Protein AF-A0A838WBN1-F1 (afdb_monomer_lite)

pLDDT: mean 81.15, std 12.2, range [44.31, 97.56]

Radius of gyration: 20.45 Å; chains: 1; bounding box: 44×49×57 Å

Secondary structure (DSSP, 8-state):
----HHHHHHHHHHHHHHHHHHHHHT-HHHHHHHHHHHHHHHHHHHHHHTT-----S-HHHHHHTSPPGGG-EEEEE--EEEETTEEEE-SPPEEEEE-SS---HHHHHHHHHHSGGGS--SSHHHHHHHHHHHHHHHHHHHHHS------SHHHHHHHHHHHHHHHHHHHHHHHHT--

Structure (mmCIF, N/CA/C/O backbone):
data_AF-A0A838WBN1-F1
#
_entry.id   AF-A0A838WBN1-F1
#
loop_
_atom_site.group_PDB
_atom_site.id
_atom_site.type_symbol
_atom_site.label_atom_id
_atom_site.label_alt_id
_atom_site.label_comp_id
_atom_site.label_asym_id
_atom_site.label_entity_id
_atom_site.label_seq_id
_atom_site.pdbx_PDB_ins_code
_atom_site.Cartn_x
_atom_site.Cartn_y
_atom_site.Cartn_z
_atom_site.occupancy
_atom_site.B_iso_or_equiv
_atom_site.auth_seq_id
_atom_site.auth_comp_id
_atom_site.auth_asym_id
_atom_site.auth_atom_id
_atom_site.pdbx_PDB_model_num
ATOM 1 N N . MET A 1 1 ? 19.658 26.163 -1.018 1.00 52.78 1 MET A N 1
ATOM 2 C CA . MET A 1 1 ? 19.791 25.101 -2.045 1.00 52.78 1 MET A CA 1
ATOM 3 C C . MET A 1 1 ? 18.521 25.105 -2.885 1.00 52.78 1 MET A C 1
ATOM 5 O O . MET A 1 1 ? 17.460 25.177 -2.277 1.00 52.78 1 MET A O 1
ATOM 9 N N . PRO A 1 2 ? 18.582 25.086 -4.228 1.00 64.31 2 PRO A N 1
ATOM 10 C CA . PRO A 1 2 ? 17.375 24.986 -5.049 1.00 64.31 2 PRO A CA 1
ATOM 11 C C . PRO A 1 2 ? 16.630 23.680 -4.734 1.00 64.31 2 PRO A C 1
ATOM 13 O O . PRO A 1 2 ? 17.260 22.629 -4.592 1.00 64.31 2 PRO A O 1
ATOM 16 N N . SER A 1 3 ? 15.305 23.754 -4.584 1.00 76.00 3 SER A N 1
ATOM 17 C CA . SER A 1 3 ? 14.472 22.581 -4.299 1.00 76.00 3 SER A CA 1
ATOM 18 C C . SER A 1 3 ? 14.536 21.595 -5.466 1.00 76.00 3 SER A C 1
ATOM 20 O O . SER A 1 3 ? 14.267 21.959 -6.610 1.00 76.00 3 SER A O 1
ATOM 22 N N . ARG A 1 4 ? 14.880 20.338 -5.174 1.00 84.31 4 ARG A N 1
ATOM 23 C CA . ARG A 1 4 ? 14.857 19.213 -6.121 1.00 84.31 4 ARG A CA 1
ATOM 24 C C . ARG A 1 4 ? 13.554 18.409 -6.001 1.00 84.31 4 ARG A C 1
ATOM 26 O O . ARG A 1 4 ? 13.487 17.295 -6.519 1.00 84.31 4 ARG A O 1
ATOM 33 N N . SER A 1 5 ? 12.515 18.944 -5.345 1.00 89.19 5 SER A N 1
ATOM 34 C CA . SER A 1 5 ? 11.260 18.219 -5.090 1.00 89.19 5 SER A CA 1
ATOM 35 C C . SER A 1 5 ? 10.629 17.742 -6.399 1.00 89.19 5 SER A C 1
ATOM 37 O O . SER A 1 5 ? 10.302 16.566 -6.555 1.00 89.19 5 SER A O 1
ATOM 39 N N . ARG A 1 6 ? 10.584 18.622 -7.405 1.00 92.12 6 ARG A N 1
ATOM 40 C CA . ARG A 1 6 ? 10.100 18.302 -8.757 1.00 92.12 6 ARG A CA 1
ATOM 41 C C . ARG A 1 6 ? 10.953 17.263 -9.484 1.00 92.12 6 ARG A C 1
ATOM 43 O O . ARG A 1 6 ? 10.423 16.501 -10.288 1.00 92.12 6 ARG A O 1
ATOM 50 N N . ASP A 1 7 ? 12.258 17.212 -9.234 1.00 93.44 7 ASP A N 1
ATOM 51 C CA . ASP A 1 7 ? 13.135 16.214 -9.859 1.00 93.44 7 ASP A CA 1
ATOM 52 C C . ASP A 1 7 ? 12.894 14.828 -9.271 1.00 93.44 7 ASP A C 1
ATOM 54 O O . ASP A 1 7 ? 12.793 13.852 -10.016 1.00 93.44 7 ASP A O 1
ATOM 58 N N . TRP A 1 8 ? 12.744 14.756 -7.947 1.00 93.25 8 TRP A N 1
ATOM 59 C CA . TRP A 1 8 ? 12.351 13.538 -7.249 1.00 93.25 8 TRP A CA 1
ATOM 60 C C . TRP A 1 8 ? 10.986 13.039 -7.711 1.00 93.25 8 TRP A C 1
ATOM 62 O O . TRP A 1 8 ? 10.855 11.859 -8.032 1.00 93.25 8 TRP A O 1
ATOM 72 N N . TYR A 1 9 ? 10.000 13.931 -7.827 1.00 94.94 9 TYR A N 1
ATOM 73 C CA . TYR A 1 9 ? 8.661 13.563 -8.281 1.00 94.94 9 TYR A CA 1
ATOM 74 C C . TYR A 1 9 ? 8.674 13.005 -9.710 1.00 94.94 9 TYR A C 1
ATOM 76 O O . TYR A 1 9 ? 8.174 11.909 -9.949 1.00 94.94 9 TYR A O 1
ATOM 84 N N . ARG A 1 10 ? 9.365 13.673 -10.646 1.00 96.31 10 ARG A N 1
ATOM 85 C CA . ARG A 1 10 ? 9.521 13.170 -12.024 1.00 96.31 10 ARG A CA 1
ATOM 86 C C . ARG A 1 10 ? 10.222 11.813 -12.091 1.00 96.31 10 ARG A C 1
ATOM 88 O O . ARG A 1 10 ? 9.919 11.003 -12.964 1.00 96.31 10 ARG A O 1
ATOM 95 N N . GLN A 1 11 ? 11.194 11.553 -11.215 1.00 96.25 11 GLN A N 1
ATOM 96 C CA . GLN A 1 11 ? 11.811 10.227 -11.128 1.00 96.25 11 GLN A CA 1
ATOM 97 C C . GLN A 1 11 ? 10.833 9.182 -10.583 1.00 96.25 11 GLN A C 1
ATOM 99 O O . GLN A 1 11 ? 10.775 8.088 -11.134 1.00 96.25 11 GLN A O 1
ATOM 104 N N . ALA A 1 12 ? 10.036 9.530 -9.571 1.00 96.06 12 ALA A N 1
ATOM 105 C CA . ALA A 1 12 ? 9.007 8.649 -9.029 1.00 96.06 12 ALA A CA 1
ATOM 106 C C . ALA A 1 12 ? 7.982 8.234 -10.097 1.00 96.06 12 ALA A C 1
ATOM 108 O O . ALA A 1 12 ? 7.656 7.056 -10.214 1.00 96.06 12 ALA A O 1
ATOM 109 N N . GLU A 1 13 ? 7.525 9.175 -10.929 1.00 96.81 13 GLU A N 1
ATOM 110 C CA . GLU A 1 13 ? 6.610 8.880 -12.040 1.00 96.81 13 GLU A CA 1
ATOM 111 C C . GLU A 1 13 ? 7.233 7.927 -13.070 1.00 96.81 13 GLU A C 1
ATOM 113 O O . GLU A 1 13 ? 6.573 7.004 -13.553 1.00 96.81 13 GLU A O 1
ATOM 118 N N . ARG A 1 14 ? 8.523 8.106 -13.388 1.00 97.19 14 ARG A N 1
ATOM 119 C CA . ARG A 1 14 ? 9.249 7.201 -14.295 1.00 97.19 14 ARG A CA 1
ATOM 120 C C . ARG A 1 14 ? 9.400 5.800 -13.713 1.00 97.19 14 ARG A C 1
ATOM 122 O O . ARG A 1 14 ? 9.188 4.833 -14.447 1.00 97.19 14 ARG A O 1
ATOM 129 N N . ASP A 1 15 ? 9.719 5.694 -12.427 1.00 97.56 15 ASP A N 1
ATOM 130 C CA . ASP A 1 15 ? 9.831 4.416 -11.721 1.00 97.56 15 ASP A CA 1
ATOM 131 C C . ASP A 1 15 ? 8.477 3.701 -11.653 1.00 97.56 15 ASP A C 1
ATOM 133 O O . ASP A 1 15 ? 8.403 2.506 -11.923 1.00 97.56 15 ASP A O 1
ATOM 137 N N . LEU A 1 16 ? 7.382 4.430 -11.407 1.00 94.19 16 LEU A N 1
ATOM 138 C CA . LEU A 1 16 ? 6.026 3.878 -11.460 1.00 94.19 16 LEU A CA 1
ATOM 139 C C . LEU A 1 16 ? 5.681 3.385 -12.871 1.00 94.19 16 LEU A C 1
ATOM 141 O O . LEU A 1 16 ? 5.121 2.302 -13.044 1.00 94.19 16 LEU A O 1
ATOM 145 N N . GLY A 1 17 ? 6.043 4.157 -13.898 1.00 93.56 17 GLY A N 1
ATOM 146 C CA . GLY A 1 17 ? 5.905 3.737 -15.289 1.00 93.56 17 GLY A CA 1
ATOM 147 C C . GLY A 1 17 ? 6.699 2.464 -15.595 1.00 93.56 17 GLY A C 1
ATOM 148 O O . GLY A 1 17 ? 6.201 1.592 -16.306 1.00 93.56 17 GLY A O 1
ATOM 149 N N . HIS A 1 18 ? 7.910 2.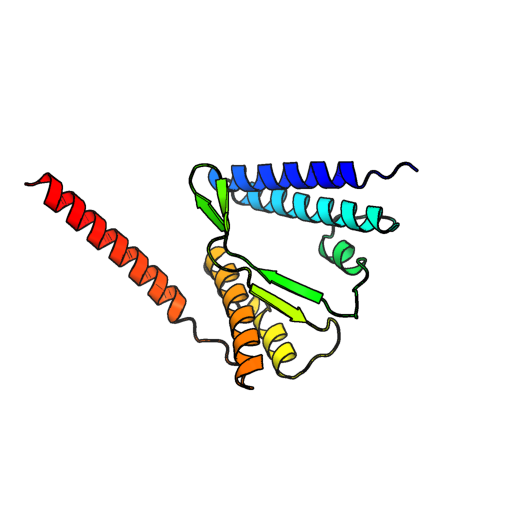330 -15.048 1.00 94.25 18 HIS A N 1
ATOM 150 C CA . HIS A 1 18 ? 8.710 1.112 -15.173 1.00 94.25 18 HIS A CA 1
ATOM 151 C C . HIS A 1 18 ? 8.057 -0.066 -14.446 1.00 94.25 18 HIS A C 1
ATOM 153 O O . HIS A 1 18 ? 7.877 -1.108 -15.067 1.00 94.25 18 HIS A O 1
ATOM 159 N N . ALA A 1 19 ? 7.596 0.129 -13.208 1.00 92.12 19 ALA A N 1
ATOM 160 C CA . ALA A 1 19 ? 6.898 -0.889 -12.430 1.00 92.12 19 ALA A CA 1
ATOM 161 C C . ALA A 1 19 ? 5.686 -1.459 -13.179 1.00 92.12 19 ALA A C 1
ATOM 163 O O . ALA A 1 19 ? 5.517 -2.674 -13.272 1.00 92.12 19 ALA A O 1
ATOM 164 N N . ARG A 1 20 ? 4.876 -0.577 -13.780 1.00 88.25 20 ARG A N 1
ATOM 165 C CA . ARG A 1 20 ? 3.708 -0.960 -14.585 1.00 88.25 20 ARG A CA 1
ATOM 166 C C . ARG A 1 20 ? 4.095 -1.758 -15.830 1.00 88.25 20 ARG A C 1
ATOM 168 O O . ARG A 1 20 ? 3.469 -2.778 -16.104 1.00 88.25 20 ARG A O 1
ATOM 175 N N . ARG A 1 21 ? 5.125 -1.326 -16.571 1.00 91.81 21 ARG A N 1
ATOM 176 C CA . ARG A 1 21 ? 5.606 -2.051 -17.761 1.00 91.81 21 ARG A CA 1
ATOM 177 C C . ARG A 1 21 ? 6.154 -3.430 -17.399 1.00 91.81 21 ARG A C 1
ATOM 179 O O . ARG A 1 21 ? 5.736 -4.402 -18.014 1.00 91.81 21 ARG A O 1
ATOM 186 N N . SER A 1 22 ? 7.015 -3.521 -16.386 1.00 89.69 22 SER A N 1
ATOM 187 C CA . SER A 1 22 ? 7.564 -4.796 -15.905 1.00 89.69 22 SER A CA 1
ATOM 188 C C . SER A 1 22 ? 6.452 -5.737 -15.438 1.00 89.69 22 SER A C 1
ATOM 190 O O . SER A 1 22 ? 6.416 -6.897 -15.834 1.00 89.69 22 SER A O 1
ATOM 192 N N . GLY A 1 23 ? 5.459 -5.218 -14.707 1.00 85.06 23 GLY A N 1
ATOM 193 C CA . GLY A 1 23 ? 4.286 -5.993 -14.297 1.00 85.06 23 GLY A CA 1
ATOM 194 C C . GLY A 1 23 ? 3.462 -6.522 -15.475 1.00 85.06 23 GLY A C 1
ATOM 195 O O . GLY A 1 23 ? 2.991 -7.655 -15.422 1.00 85.06 23 GLY A O 1
ATOM 196 N N . GLY A 1 24 ? 3.324 -5.738 -16.549 1.00 81.94 24 GLY A N 1
ATOM 197 C CA . GLY A 1 24 ? 2.660 -6.159 -17.786 1.00 81.94 24 GLY A CA 1
ATOM 198 C C . GLY A 1 24 ? 3.440 -7.197 -18.604 1.00 81.94 24 GLY A C 1
ATOM 199 O O . GLY A 1 24 ? 2.819 -7.978 -19.319 1.00 81.94 24 GLY A O 1
ATOM 200 N N . MET A 1 25 ? 4.772 -7.229 -18.483 1.00 89.69 25 MET A N 1
ATOM 201 C CA . MET A 1 25 ? 5.647 -8.219 -19.136 1.00 89.69 25 MET A CA 1
ATOM 202 C C . MET A 1 25 ? 5.795 -9.523 -18.335 1.00 89.69 25 MET A C 1
ATOM 204 O O . MET A 1 25 ? 6.290 -10.508 -18.871 1.00 89.69 25 MET A O 1
ATOM 208 N N . GLY A 1 26 ? 5.329 -9.552 -17.082 1.00 85.38 26 GLY A N 1
ATOM 209 C CA . GLY A 1 26 ? 5.476 -10.701 -16.179 1.00 85.38 26 GLY A CA 1
ATOM 210 C C . GLY A 1 26 ? 6.724 -10.655 -15.291 1.00 85.38 26 GLY A C 1
ATOM 211 O O . GLY A 1 26 ? 6.903 -11.543 -14.462 1.00 85.38 26 GLY A O 1
ATOM 212 N N . ASP A 1 27 ? 7.536 -9.599 -15.390 1.00 90.06 27 ASP A N 1
ATOM 213 C CA . ASP A 1 27 ? 8.751 -9.388 -14.590 1.00 90.06 27 ASP A CA 1
ATOM 214 C C . ASP A 1 27 ? 8.379 -8.837 -13.202 1.00 90.06 27 ASP A C 1
ATOM 216 O O . ASP A 1 27 ? 8.575 -7.659 -12.874 1.00 90.06 27 ASP A O 1
ATOM 220 N N . HIS A 1 28 ? 7.729 -9.669 -12.390 1.00 84.62 28 HIS A N 1
ATOM 221 C CA . HIS A 1 28 ? 7.090 -9.245 -11.145 1.00 84.62 28 HIS A CA 1
ATOM 222 C C . HIS A 1 28 ? 8.083 -8.767 -10.078 1.00 84.62 28 HIS A C 1
ATOM 224 O O . HIS A 1 28 ? 7.775 -7.838 -9.329 1.00 84.62 28 HIS A O 1
ATOM 230 N N . GLU A 1 29 ? 9.282 -9.340 -10.011 1.00 84.38 29 GLU A N 1
ATOM 231 C CA . GLU A 1 29 ? 10.342 -8.888 -9.109 1.00 84.38 29 GLU A CA 1
ATOM 232 C C . GLU A 1 29 ? 10.821 -7.475 -9.460 1.00 84.38 29 GLU A C 1
ATOM 234 O O . GLU A 1 29 ? 10.950 -6.623 -8.575 1.00 84.38 29 GLU A O 1
ATOM 239 N N . TRP A 1 30 ? 10.975 -7.186 -10.755 1.00 90.50 30 TRP A N 1
ATOM 240 C CA . TRP A 1 30 ? 11.320 -5.855 -11.248 1.00 90.50 30 TRP A CA 1
ATOM 241 C C . TRP A 1 30 ? 10.185 -4.862 -11.039 1.00 90.50 30 TRP A C 1
ATOM 243 O O . TRP A 1 30 ? 10.434 -3.712 -10.671 1.00 90.50 30 TRP A O 1
ATOM 253 N N . ALA A 1 31 ? 8.939 -5.305 -11.210 1.00 89.81 31 ALA A N 1
ATOM 254 C CA . ALA A 1 31 ? 7.770 -4.493 -10.916 1.00 89.81 31 ALA A CA 1
ATOM 255 C C . ALA A 1 31 ? 7.747 -4.052 -9.443 1.00 89.81 31 ALA A C 1
ATOM 257 O O . A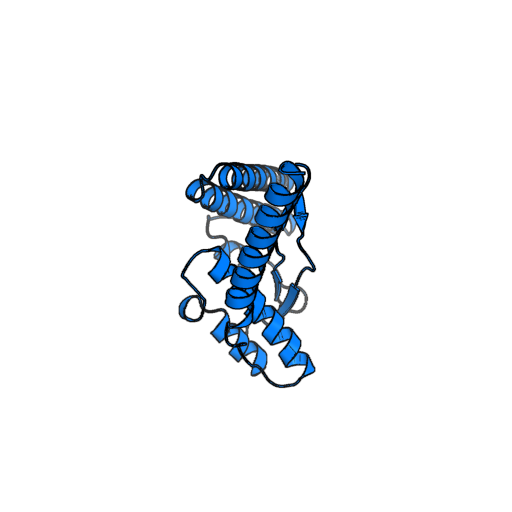LA A 1 31 ? 7.588 -2.865 -9.157 1.00 89.81 31 ALA A O 1
ATOM 258 N N . CYS A 1 32 ? 7.970 -4.983 -8.510 1.00 88.25 32 CYS A N 1
ATOM 259 C CA . CYS A 1 32 ? 8.024 -4.699 -7.074 1.00 88.25 32 CYS A CA 1
ATOM 260 C C . CYS A 1 32 ? 9.184 -3.764 -6.704 1.00 88.25 32 CYS A C 1
ATOM 262 O O . CYS A 1 32 ? 8.986 -2.812 -5.947 1.00 88.25 32 CYS A O 1
ATOM 264 N N . PHE A 1 33 ? 10.377 -4.002 -7.255 1.00 90.75 33 PHE A N 1
ATOM 265 C CA . PHE A 1 33 ? 11.539 -3.145 -7.025 1.00 90.75 33 PHE A CA 1
ATOM 266 C C . PHE A 1 33 ? 11.286 -1.710 -7.506 1.00 90.75 33 PHE A C 1
ATOM 268 O O . PHE A 1 33 ? 11.454 -0.751 -6.753 1.00 90.75 33 PHE A O 1
ATOM 275 N N . ALA A 1 34 ? 10.804 -1.552 -8.739 1.00 94.75 34 ALA A N 1
ATOM 276 C CA . ALA A 1 34 ? 10.500 -0.244 -9.305 1.00 94.75 34 ALA A CA 1
ATOM 277 C C . ALA A 1 34 ? 9.358 0.466 -8.554 1.00 94.75 34 ALA A C 1
ATOM 279 O O . ALA A 1 34 ? 9.412 1.680 -8.360 1.00 94.75 34 ALA A O 1
ATOM 280 N N . ALA A 1 35 ? 8.357 -0.273 -8.065 1.00 92.38 35 ALA A N 1
ATOM 281 C CA . ALA A 1 35 ? 7.283 0.288 -7.249 1.00 92.38 35 ALA A CA 1
ATOM 282 C C . ALA A 1 35 ? 7.797 0.827 -5.903 1.00 92.38 35 ALA A C 1
ATOM 284 O O . ALA A 1 35 ? 7.410 1.925 -5.497 1.00 92.38 35 ALA A O 1
ATOM 285 N N . GLN A 1 36 ? 8.703 0.106 -5.230 1.00 92.69 36 GLN A N 1
ATOM 286 C CA . GLN A 1 36 ? 9.341 0.601 -4.005 1.00 92.69 36 GLN A CA 1
ATOM 287 C C . GLN A 1 36 ? 10.151 1.873 -4.282 1.00 92.69 36 GLN A C 1
ATOM 289 O O . GLN A 1 36 ? 10.019 2.851 -3.543 1.00 92.69 36 GLN A O 1
ATOM 294 N N . GLN A 1 37 ? 10.920 1.893 -5.372 1.00 95.50 37 GLN A N 1
ATOM 295 C CA . GLN A 1 37 ? 11.704 3.056 -5.784 1.00 95.50 37 GLN A CA 1
ATOM 296 C C . GLN A 1 37 ? 10.817 4.271 -6.091 1.00 95.50 37 GLN A C 1
ATOM 298 O O . GLN A 1 37 ? 11.147 5.387 -5.682 1.00 95.50 37 GLN A O 1
ATOM 303 N N . ALA A 1 38 ? 9.675 4.061 -6.749 1.00 96.12 38 ALA A N 1
ATOM 304 C CA . ALA A 1 38 ? 8.694 5.107 -7.011 1.00 96.12 38 ALA A CA 1
ATOM 305 C C . ALA A 1 38 ? 8.143 5.703 -5.707 1.00 96.12 38 ALA A C 1
ATOM 307 O O . ALA A 1 38 ? 8.159 6.923 -5.527 1.00 96.12 38 ALA A O 1
ATOM 308 N N . ALA A 1 39 ? 7.711 4.848 -4.773 1.00 92.12 39 ALA A N 1
ATOM 309 C CA . ALA A 1 39 ? 7.184 5.273 -3.478 1.00 92.12 39 ALA A CA 1
ATOM 310 C C . ALA A 1 39 ? 8.227 6.053 -2.664 1.00 92.12 39 ALA A C 1
ATOM 312 O O . ALA A 1 39 ? 7.925 7.120 -2.129 1.00 92.12 39 ALA A O 1
ATOM 313 N N . GLU A 1 40 ? 9.470 5.564 -2.616 1.00 93.62 40 GLU A N 1
ATOM 314 C CA . GLU A 1 40 ? 10.575 6.257 -1.957 1.00 93.62 40 GLU A CA 1
ATOM 315 C C . GLU A 1 40 ? 10.747 7.667 -2.531 1.00 93.62 40 GLU A C 1
ATOM 317 O O . GLU A 1 40 ? 10.676 8.645 -1.788 1.00 93.62 40 GLU A O 1
ATOM 322 N N . LYS A 1 41 ? 10.921 7.802 -3.850 1.00 94.50 41 LYS A N 1
ATOM 323 C CA . LYS A 1 41 ? 11.180 9.101 -4.488 1.00 94.50 41 LYS A CA 1
ATOM 324 C C . LYS A 1 41 ? 10.008 10.073 -4.357 1.00 94.50 41 LYS A C 1
ATOM 326 O O . LYS A 1 41 ? 10.244 11.265 -4.165 1.00 94.50 41 LYS A O 1
ATOM 331 N N . ALA A 1 42 ? 8.769 9.584 -4.385 1.00 94.19 42 ALA A N 1
ATOM 332 C CA . ALA A 1 42 ? 7.586 10.406 -4.142 1.00 94.19 42 ALA A CA 1
ATOM 333 C C . ALA A 1 42 ? 7.571 10.975 -2.711 1.00 94.19 42 ALA A C 1
ATOM 335 O O . ALA A 1 42 ? 7.345 12.171 -2.526 1.00 94.19 42 ALA A O 1
ATOM 336 N N . LEU A 1 43 ? 7.891 10.154 -1.703 1.00 91.38 43 LEU A N 1
ATOM 337 C CA . LEU A 1 43 ? 8.008 10.614 -0.315 1.00 91.38 43 LEU A CA 1
ATOM 338 C C . LEU A 1 43 ? 9.140 11.633 -0.153 1.00 91.38 43 LEU A C 1
ATOM 340 O O . LEU A 1 43 ? 8.962 12.645 0.524 1.00 91.38 43 LEU A O 1
ATOM 344 N N . LYS A 1 44 ? 10.286 11.412 -0.813 1.00 91.06 44 LYS A N 1
ATOM 345 C CA . LYS A 1 44 ? 11.396 12.376 -0.804 1.00 91.06 44 LYS A CA 1
ATOM 346 C C . LYS A 1 44 ? 11.002 13.715 -1.422 1.00 91.06 44 LYS A C 1
ATOM 348 O O . LYS A 1 44 ? 11.360 14.758 -0.878 1.00 91.06 44 LYS A O 1
ATOM 353 N N . ALA A 1 45 ? 10.258 13.686 -2.528 1.00 92.69 45 ALA A N 1
ATOM 354 C CA . ALA A 1 45 ? 9.732 14.888 -3.164 1.00 92.69 45 ALA A CA 1
ATOM 355 C C . ALA A 1 45 ? 8.842 15.681 -2.200 1.00 92.69 45 ALA A C 1
ATOM 357 O O . ALA A 1 45 ? 9.077 16.871 -2.006 1.00 92.69 45 ALA A O 1
ATOM 358 N N . LEU A 1 46 ? 7.879 15.009 -1.559 1.00 89.88 46 LEU A N 1
ATOM 359 C CA . LEU A 1 46 ? 6.925 15.631 -0.641 1.00 89.88 46 LEU A CA 1
ATOM 360 C C . LEU A 1 46 ? 7.597 16.206 0.614 1.00 89.88 46 LEU A C 1
ATOM 362 O O . LEU A 1 46 ? 7.312 17.335 1.003 1.00 89.88 46 LEU A O 1
ATOM 366 N N . LEU A 1 47 ? 8.507 15.455 1.238 1.00 88.56 47 LEU A N 1
ATOM 367 C CA . LEU A 1 47 ? 9.236 15.921 2.421 1.00 88.56 47 LEU A CA 1
ATOM 368 C C . LEU A 1 47 ? 10.085 17.155 2.116 1.00 88.56 47 LEU A C 1
ATOM 370 O O . LEU A 1 47 ? 10.085 18.105 2.894 1.00 88.56 47 LEU A O 1
ATOM 374 N N . GLN A 1 48 ? 10.776 17.159 0.974 1.00 89.38 48 GLN A N 1
ATOM 375 C CA . GLN A 1 48 ? 11.592 18.300 0.572 1.00 89.38 48 GLN A CA 1
ATOM 376 C C . GLN A 1 48 ? 10.738 19.523 0.218 1.00 89.38 48 GLN A C 1
ATOM 378 O O . GLN A 1 48 ? 11.127 20.644 0.535 1.00 89.38 48 GLN A O 1
ATOM 383 N N . ASP A 1 49 ? 9.576 19.317 -0.405 1.00 88.62 49 ASP A N 1
ATOM 384 C CA . ASP A 1 49 ? 8.606 20.385 -0.674 1.00 88.62 49 ASP A CA 1
ATOM 385 C C . ASP A 1 49 ? 8.093 21.033 0.625 1.00 88.62 49 ASP A C 1
ATOM 387 O O . ASP A 1 49 ? 7.943 22.249 0.708 1.00 88.62 49 ASP A O 1
ATOM 391 N N . ARG A 1 50 ? 7.943 20.228 1.683 1.00 85.50 50 ARG A N 1
ATOM 392 C CA . ARG A 1 50 ? 7.575 20.653 3.045 1.00 85.50 50 ARG A CA 1
ATOM 393 C C . ARG A 1 50 ? 8.751 21.208 3.870 1.00 85.50 50 ARG A C 1
ATOM 395 O O . ARG A 1 50 ? 8.585 21.454 5.060 1.00 85.50 50 ARG A O 1
ATOM 402 N N . GLY A 1 51 ? 9.928 21.403 3.269 1.00 81.81 51 GLY A N 1
ATOM 403 C CA . GLY A 1 51 ? 11.110 21.972 3.933 1.00 81.81 51 GLY A CA 1
ATOM 404 C C . GLY A 1 51 ? 11.920 20.990 4.790 1.00 81.81 51 GLY A C 1
ATOM 405 O O . GLY A 1 51 ? 12.829 21.416 5.499 1.00 81.81 51 GLY A O 1
ATOM 406 N N . GLY A 1 52 ? 11.623 19.689 4.731 1.00 75.94 52 GLY A N 1
ATOM 407 C CA . GLY A 1 52 ? 12.361 18.653 5.451 1.00 75.94 52 GLY A CA 1
ATOM 408 C C . GLY A 1 52 ? 13.666 18.248 4.758 1.00 75.94 52 GLY A C 1
ATOM 409 O O . GLY A 1 52 ? 13.749 18.174 3.528 1.00 75.94 52 GLY A O 1
ATOM 410 N N . GLU A 1 53 ? 14.693 17.921 5.547 1.00 75.62 53 GLU A N 1
ATOM 411 C CA . GLU A 1 53 ? 15.877 17.228 5.036 1.00 75.62 53 GLU A CA 1
ATOM 412 C C . GLU A 1 53 ? 15.583 15.740 4.835 1.00 75.62 53 GLU A C 1
ATOM 414 O O . GLU A 1 53 ? 15.006 15.075 5.694 1.00 75.62 53 GLU A O 1
ATOM 419 N N . VAL A 1 54 ? 16.010 15.195 3.695 1.00 79.00 54 VAL A N 1
ATOM 420 C CA . VAL A 1 54 ? 15.647 13.835 3.295 1.00 79.00 54 VAL A CA 1
ATOM 421 C C . VAL A 1 54 ? 16.882 12.962 3.117 1.00 79.00 54 VAL A C 1
ATOM 423 O O . VAL A 1 54 ? 17.730 13.237 2.267 1.00 79.00 54 VAL A O 1
ATOM 426 N N . ARG A 1 55 ? 16.965 11.870 3.885 1.00 79.62 55 ARG A N 1
ATOM 427 C CA . ARG A 1 55 ? 18.021 10.848 3.790 1.00 79.62 55 ARG A CA 1
ATOM 428 C C . ARG A 1 55 ? 17.443 9.441 3.958 1.00 79.62 55 ARG A C 1
ATOM 430 O O . ARG A 1 55 ? 16.383 9.262 4.547 1.00 79.62 55 ARG A O 1
ATOM 437 N N . GLY A 1 56 ? 18.169 8.444 3.451 1.00 84.75 56 GLY A N 1
ATOM 438 C CA . GLY A 1 56 ? 17.818 7.025 3.572 1.00 84.75 56 GLY A CA 1
ATOM 439 C C . GLY A 1 56 ? 16.919 6.487 2.453 1.00 84.75 56 GLY A C 1
ATOM 440 O O . GLY A 1 56 ? 16.543 7.214 1.532 1.00 84.75 56 GLY A O 1
ATOM 441 N N . HIS A 1 57 ? 16.615 5.190 2.549 1.00 83.31 57 HIS A N 1
ATOM 442 C CA . HIS A 1 57 ? 15.870 4.404 1.549 1.00 83.31 57 HIS A CA 1
ATOM 443 C C . HIS A 1 57 ? 14.629 3.698 2.123 1.00 83.31 57 HIS A C 1
ATOM 445 O O . HIS A 1 57 ? 13.875 3.029 1.424 1.00 83.31 57 HIS A O 1
ATOM 451 N N . SER A 1 58 ? 14.388 3.834 3.429 1.00 86.19 58 SER A N 1
ATOM 452 C CA . SER A 1 58 ? 13.215 3.232 4.058 1.00 86.19 58 SER A CA 1
ATOM 453 C C . SER A 1 58 ? 11.987 4.097 3.797 1.00 86.19 58 SER A C 1
ATOM 455 O O . SER A 1 58 ? 11.835 5.159 4.402 1.00 86.19 58 SER A O 1
ATOM 457 N N . ALA A 1 59 ? 11.084 3.623 2.934 1.00 84.19 59 ALA A N 1
ATOM 458 C CA . ALA A 1 59 ? 9.794 4.272 2.699 1.00 84.19 59 ALA A CA 1
ATOM 459 C C . ALA A 1 59 ? 9.011 4.469 4.009 1.00 84.19 59 ALA A C 1
ATOM 461 O O . ALA A 1 59 ? 8.413 5.519 4.216 1.00 84.19 59 ALA A O 1
ATOM 462 N N . LEU A 1 60 ? 9.086 3.508 4.938 1.00 81.62 60 LEU A N 1
ATOM 463 C CA . LEU A 1 60 ? 8.452 3.623 6.253 1.00 81.62 60 LEU A CA 1
ATOM 464 C C . LEU A 1 60 ? 9.057 4.756 7.093 1.00 81.62 60 LEU A C 1
ATOM 466 O O . LEU A 1 60 ? 8.320 5.514 7.718 1.00 81.62 60 LEU A O 1
ATOM 470 N N . ALA A 1 61 ? 10.387 4.876 7.121 1.00 80.88 61 ALA A N 1
ATOM 471 C CA . ALA A 1 61 ? 11.046 5.951 7.861 1.00 80.88 61 ALA A CA 1
ATOM 472 C C . ALA A 1 61 ? 10.699 7.323 7.269 1.00 80.88 61 ALA A C 1
ATOM 474 O O . ALA A 1 61 ? 10.379 8.238 8.018 1.00 80.88 61 ALA A O 1
ATOM 475 N N . LEU A 1 62 ? 10.692 7.441 5.937 1.00 85.19 62 LEU A N 1
ATOM 476 C CA . LEU A 1 62 ? 10.299 8.668 5.242 1.00 85.19 62 LEU A CA 1
ATOM 477 C C . LEU A 1 62 ? 8.839 9.039 5.527 1.00 85.19 62 LEU A C 1
ATOM 479 O O . LEU A 1 62 ? 8.543 10.190 5.825 1.00 85.19 62 LEU A O 1
ATOM 483 N N . LEU A 1 63 ? 7.929 8.066 5.495 1.00 83.25 63 LEU A N 1
ATOM 484 C CA . LEU A 1 63 ? 6.511 8.298 5.763 1.00 83.25 63 LEU A CA 1
ATOM 485 C C . LEU A 1 63 ? 6.264 8.815 7.189 1.00 83.25 63 LEU A C 1
ATOM 487 O O . LEU A 1 63 ? 5.421 9.682 7.380 1.00 83.25 63 LEU A O 1
ATOM 491 N N . ARG A 1 64 ? 7.040 8.352 8.178 1.00 80.25 64 ARG A N 1
ATOM 492 C CA . ARG A 1 64 ? 6.970 8.841 9.569 1.00 80.25 64 ARG A CA 1
ATOM 493 C C . ARG A 1 64 ? 7.446 10.282 9.755 1.00 80.25 64 ARG A C 1
ATOM 495 O O . ARG A 1 64 ? 7.129 10.879 10.776 1.00 80.25 64 ARG A O 1
ATOM 502 N N . LEU A 1 65 ? 8.207 10.828 8.808 1.00 81.25 65 LEU A N 1
ATOM 503 C CA . LEU A 1 65 ? 8.650 12.224 8.847 1.00 81.25 65 LEU A CA 1
ATOM 504 C C . LEU A 1 65 ? 7.591 13.190 8.302 1.00 81.25 65 LEU A C 1
ATOM 506 O O . LEU A 1 65 ? 7.751 14.402 8.440 1.00 81.25 65 LEU A O 1
ATOM 510 N N . LEU A 1 66 ? 6.534 12.684 7.656 1.00 78.00 66 LEU A N 1
ATOM 511 C CA . LEU A 1 66 ? 5.480 13.541 7.133 1.00 78.00 66 LEU A CA 1
ATOM 512 C C . LEU A 1 66 ? 4.646 14.116 8.287 1.00 78.00 66 LEU A C 1
ATOM 514 O O . LEU A 1 66 ? 4.181 13.354 9.137 1.00 78.00 66 LEU A O 1
ATOM 518 N N . PRO A 1 67 ? 4.408 15.440 8.310 1.00 68.94 67 PRO A N 1
ATOM 519 C CA . PRO A 1 67 ? 3.483 16.026 9.266 1.00 68.94 67 PRO A CA 1
ATOM 520 C C . PRO A 1 67 ? 2.070 15.493 8.997 1.00 68.94 67 PRO A C 1
ATOM 522 O O . PRO A 1 67 ? 1.613 15.478 7.851 1.00 68.94 67 PRO A O 1
ATOM 525 N N . THR A 1 68 ? 1.379 15.050 10.047 1.00 67.75 68 THR A N 1
ATOM 526 C CA . THR A 1 68 ? -0.032 14.658 9.978 1.00 67.75 68 THR A CA 1
ATOM 527 C C . THR A 1 68 ? -0.902 15.884 10.232 1.00 67.75 68 THR A C 1
ATOM 529 O O . THR A 1 68 ? -0.839 16.504 11.292 1.00 67.75 68 THR A O 1
ATOM 532 N N . GLU A 1 69 ? -1.727 16.258 9.257 1.00 58.88 69 GLU A N 1
ATOM 533 C CA . GLU A 1 69 ? -2.747 17.283 9.478 1.00 58.88 69 GLU A CA 1
ATOM 534 C C . GLU A 1 69 ? -3.865 16.672 10.335 1.00 58.88 69 GLU A C 1
ATOM 536 O O . GLU A 1 69 ? -4.400 15.608 10.023 1.00 58.88 69 GLU A O 1
ATOM 541 N N . ASN A 1 70 ? -4.183 17.319 11.460 1.00 65.06 70 ASN A N 1
ATOM 542 C CA . ASN A 1 70 ? -5.166 16.869 12.459 1.00 65.06 70 ASN A CA 1
ATOM 543 C C . ASN A 1 70 ? -4.810 15.572 13.209 1.00 65.06 70 ASN A C 1
ATOM 545 O O . ASN A 1 70 ? -5.674 14.991 13.861 1.00 65.06 70 ASN A O 1
ATOM 549 N N . GLY A 1 71 ? -3.559 15.105 13.120 1.00 68.31 71 GLY A N 1
ATOM 550 C CA . GLY A 1 71 ? -3.105 13.896 13.811 1.00 68.31 71 GLY A CA 1
ATOM 551 C C . GLY A 1 71 ? -3.669 12.589 13.251 1.00 68.31 71 GLY A C 1
ATOM 552 O O . GLY A 1 71 ? -3.373 11.542 13.808 1.00 68.31 71 GLY A O 1
ATOM 553 N N . ASN A 1 72 ? -4.431 12.621 12.153 1.00 76.12 72 ASN A N 1
ATOM 554 C CA . ASN A 1 72 ? -4.989 11.434 11.506 1.00 76.12 72 ASN A CA 1
ATOM 555 C C . ASN A 1 72 ? -4.147 11.017 10.292 1.00 76.12 72 ASN A C 1
ATOM 557 O O . ASN A 1 72 ? -3.585 11.848 9.579 1.00 76.12 72 ASN A O 1
ATOM 561 N N . VAL A 1 73 ? -4.104 9.715 10.019 1.00 79.88 73 VAL A N 1
ATOM 562 C CA . VAL A 1 73 ? -3.533 9.121 8.806 1.00 79.88 73 VAL A CA 1
ATOM 563 C C . VAL A 1 73 ? -4.662 8.525 7.984 1.00 79.88 73 VAL A C 1
ATOM 565 O O . VAL A 1 73 ? -5.440 7.713 8.478 1.00 79.88 73 VAL A O 1
ATOM 568 N N . VAL A 1 74 ? -4.748 8.904 6.713 1.00 84.12 74 VAL A N 1
ATOM 569 C CA . VAL A 1 74 ? -5.695 8.290 5.781 1.00 84.12 74 VAL A CA 1
ATOM 570 C C . VAL A 1 74 ? -5.001 7.141 5.062 1.00 84.12 74 VAL A C 1
ATOM 572 O O . VAL A 1 74 ? -3.982 7.337 4.402 1.00 84.12 74 VAL A O 1
ATOM 575 N N . LEU A 1 75 ? -5.557 5.939 5.193 1.00 85.25 75 LEU A N 1
ATOM 576 C CA . LEU A 1 75 ? -5.177 4.782 4.394 1.00 85.25 75 LEU A CA 1
ATOM 577 C C . LEU A 1 75 ? -6.200 4.607 3.273 1.00 85.25 75 LEU A C 1
ATOM 579 O O . LEU A 1 75 ? -7.383 4.398 3.546 1.00 85.25 75 LEU A O 1
ATOM 583 N N . SER A 1 76 ? -5.734 4.652 2.028 1.00 86.94 76 SER A N 1
ATOM 584 C CA . SER A 1 76 ? -6.572 4.466 0.843 1.00 86.94 76 SER A CA 1
ATOM 585 C C . SER A 1 76 ? -6.070 3.305 -0.002 1.00 86.94 76 SER A C 1
ATOM 587 O O . SER A 1 76 ? -4.865 3.157 -0.202 1.00 86.94 76 SER A O 1
ATOM 589 N N . LEU A 1 77 ? -6.992 2.506 -0.530 1.00 85.88 77 LEU A N 1
ATOM 590 C CA . LEU A 1 77 ? -6.711 1.443 -1.486 1.00 85.88 77 LEU A CA 1
ATOM 591 C C . LEU A 1 77 ? -7.713 1.504 -2.641 1.00 85.88 77 LEU A C 1
ATOM 593 O O . LEU A 1 77 ? -8.899 1.765 -2.445 1.00 85.88 77 LEU A O 1
ATOM 597 N N . ALA A 1 78 ? -7.232 1.247 -3.853 1.00 84.94 78 ALA A N 1
ATOM 598 C CA . ALA A 1 78 ? -8.057 1.174 -5.049 1.00 84.94 78 ALA A CA 1
ATOM 599 C C . ALA A 1 78 ? -7.549 0.072 -5.971 1.00 84.94 78 ALA A C 1
ATOM 601 O O . ALA A 1 78 ? -6.337 -0.087 -6.147 1.00 84.94 78 ALA A O 1
ATOM 602 N N . ARG A 1 79 ? -8.474 -0.681 -6.568 1.00 79.31 79 ARG A N 1
ATOM 603 C CA . ARG A 1 79 ? -8.115 -1.686 -7.568 1.00 79.31 79 ARG A CA 1
ATOM 604 C C . ARG A 1 79 ? -7.755 -0.989 -8.867 1.00 79.31 79 ARG A C 1
ATOM 606 O O . ARG A 1 79 ? -8.405 -0.029 -9.263 1.00 79.31 79 ARG A O 1
ATOM 613 N N . GLU A 1 80 ? -6.739 -1.507 -9.534 1.00 79.19 80 GLU A N 1
ATOM 614 C CA . GLU A 1 80 ? -6.334 -1.062 -10.860 1.00 79.19 80 GLU A CA 1
ATOM 615 C C . GLU A 1 80 ? -6.632 -2.171 -11.874 1.00 79.19 80 GLU A C 1
ATOM 617 O O . GLU A 1 80 ? -6.416 -3.354 -11.597 1.00 79.19 80 GLU A O 1
ATOM 622 N N . ARG A 1 81 ? -7.100 -1.792 -13.066 1.00 77.75 81 ARG A N 1
ATOM 623 C CA . ARG A 1 81 ? -7.232 -2.686 -14.220 1.00 77.75 81 ARG A CA 1
ATOM 624 C C . ARG A 1 81 ? -6.633 -2.055 -15.464 1.00 77.75 81 ARG A C 1
ATOM 626 O O . ARG A 1 81 ? -6.612 -0.838 -15.623 1.00 77.75 81 ARG A O 1
ATOM 633 N N . TRP A 1 82 ? -6.198 -2.896 -16.390 1.00 71.31 82 TRP A N 1
ATOM 634 C CA . TRP A 1 82 ? -5.812 -2.441 -17.718 1.00 71.31 82 TRP A CA 1
ATOM 635 C C . TRP A 1 82 ? -7.049 -2.230 -18.598 1.00 71.31 82 TRP A C 1
ATOM 637 O O . TRP A 1 82 ? -7.962 -3.057 -18.609 1.00 71.31 82 TRP A O 1
ATOM 647 N N . SER A 1 83 ? -7.088 -1.128 -19.345 1.00 75.94 83 SER A N 1
ATOM 648 C CA . SER A 1 83 ? -8.163 -0.801 -20.281 1.00 75.94 83 SER A CA 1
ATOM 649 C C . SER A 1 83 ? -7.638 0.102 -21.390 1.00 75.94 83 SER A C 1
ATOM 651 O O . SER A 1 83 ? -7.094 1.162 -21.108 1.00 75.94 83 SER A O 1
ATOM 653 N N . GLN A 1 84 ? -7.819 -0.295 -22.653 1.00 75.50 84 GLN A N 1
ATOM 654 C CA . GLN A 1 84 ? -7.489 0.532 -23.828 1.00 75.50 84 GLN A CA 1
ATOM 655 C C . GLN A 1 84 ? -6.084 1.172 -23.795 1.00 75.50 84 GLN A C 1
ATOM 657 O O . GLN A 1 84 ? -5.908 2.335 -24.136 1.00 75.50 84 GLN A O 1
ATOM 662 N N . GLY A 1 85 ? -5.067 0.417 -23.370 1.00 75.38 85 GLY A N 1
ATOM 663 C CA . GLY A 1 85 ? -3.686 0.913 -23.353 1.00 75.38 85 GLY A CA 1
ATOM 664 C C . GLY A 1 85 ? -3.309 1.744 -22.121 1.00 75.38 85 GLY A C 1
ATOM 665 O O . GLY A 1 85 ? -2.183 2.230 -22.052 1.00 75.38 85 GLY A O 1
ATOM 666 N N . ALA A 1 86 ? -4.213 1.892 -21.150 1.00 65.12 86 ALA A N 1
ATOM 667 C CA . ALA A 1 86 ? -3.960 2.606 -19.908 1.00 65.12 86 ALA A CA 1
ATOM 668 C C . ALA A 1 86 ? -4.383 1.791 -18.678 1.00 65.12 86 ALA A C 1
ATOM 670 O O . ALA A 1 86 ? -5.319 0.987 -18.715 1.00 65.12 86 ALA A O 1
ATOM 671 N N . THR A 1 87 ? -3.706 2.033 -17.559 1.00 71.25 87 THR A N 1
ATOM 672 C CA . THR A 1 87 ? -4.162 1.580 -16.244 1.00 71.25 87 THR A CA 1
ATOM 673 C C . THR A 1 87 ? -5.247 2.526 -15.744 1.00 71.25 87 THR A C 1
ATOM 675 O O . THR A 1 87 ? -5.020 3.731 -15.646 1.00 71.25 87 THR A O 1
ATOM 678 N N . VAL A 1 88 ? -6.415 1.981 -15.418 1.00 78.50 88 VAL A N 1
ATOM 679 C CA . VAL A 1 88 ? -7.567 2.718 -14.887 1.00 78.50 88 VAL A CA 1
ATOM 680 C C . VAL A 1 88 ? -7.987 2.134 -13.544 1.00 78.50 88 VAL A C 1
ATOM 682 O O . VAL A 1 88 ? -7.766 0.950 -13.281 1.00 78.50 88 VAL A O 1
ATOM 685 N N . LEU A 1 89 ? -8.608 2.954 -12.696 1.00 80.50 89 LEU A N 1
ATOM 686 C CA . LEU A 1 89 ? -9.211 2.460 -11.462 1.00 80.50 89 LEU A CA 1
ATOM 687 C C . LEU A 1 89 ? -10.383 1.521 -11.785 1.00 80.50 89 LEU A C 1
ATOM 689 O O . LEU A 1 89 ? -11.163 1.756 -12.711 1.00 80.50 89 LEU A O 1
ATOM 693 N N . ASP A 1 90 ? -10.478 0.441 -11.021 1.00 77.56 90 ASP A N 1
ATOM 694 C CA . ASP A 1 90 ? -11.509 -0.584 -11.110 1.00 77.56 90 ASP A CA 1
ATOM 695 C C . ASP A 1 90 ? -12.424 -0.529 -9.878 1.00 77.56 90 ASP A C 1
ATOM 697 O O . ASP A 1 90 ? -12.259 -1.263 -8.894 1.00 77.56 90 ASP A O 1
ATOM 701 N N . GLY A 1 91 ? -13.384 0.395 -9.939 1.00 77.50 91 GLY A N 1
ATOM 702 C CA . GLY A 1 91 ? -14.294 0.729 -8.845 1.00 77.50 91 GLY A CA 1
ATOM 703 C C . GLY A 1 91 ? -13.809 1.907 -7.999 1.00 77.50 91 GLY A C 1
ATOM 704 O O . GLY A 1 91 ? -12.929 2.665 -8.408 1.00 77.50 91 GLY A O 1
ATOM 705 N N . ASP A 1 92 ? -14.413 2.055 -6.821 1.00 76.44 92 ASP A N 1
ATOM 706 C CA . ASP A 1 92 ? -14.172 3.193 -5.935 1.00 76.44 92 ASP A CA 1
ATOM 707 C C . ASP A 1 92 ? -12.859 3.074 -5.151 1.00 76.44 92 ASP A C 1
ATOM 709 O O . ASP A 1 92 ? -12.412 1.983 -4.780 1.00 76.44 92 ASP A O 1
ATOM 713 N N . VAL A 1 93 ? -12.263 4.231 -4.848 1.00 82.31 93 VAL A N 1
ATOM 714 C CA . VAL A 1 93 ? -11.165 4.333 -3.883 1.00 82.31 93 VAL A CA 1
ATOM 715 C C . VAL A 1 93 ? -11.741 4.159 -2.481 1.00 82.31 93 VAL A C 1
ATOM 717 O O . VAL A 1 93 ? -12.528 4.982 -2.013 1.00 82.31 93 VAL A O 1
ATOM 720 N N . VAL A 1 94 ? -11.319 3.109 -1.785 1.00 84.06 94 VAL A N 1
ATOM 721 C CA . VAL A 1 94 ? -11.716 2.859 -0.400 1.00 84.06 94 VAL A CA 1
ATOM 722 C C . VAL A 1 94 ? -10.723 3.564 0.512 1.00 84.06 94 VAL A C 1
ATOM 724 O O . VAL A 1 94 ? -9.547 3.214 0.518 1.00 84.06 94 VAL A O 1
ATOM 727 N N . SER A 1 95 ? -11.190 4.545 1.285 1.00 86.75 95 SER A N 1
ATOM 728 C CA . SER A 1 95 ? -10.360 5.326 2.209 1.00 86.75 95 SER A CA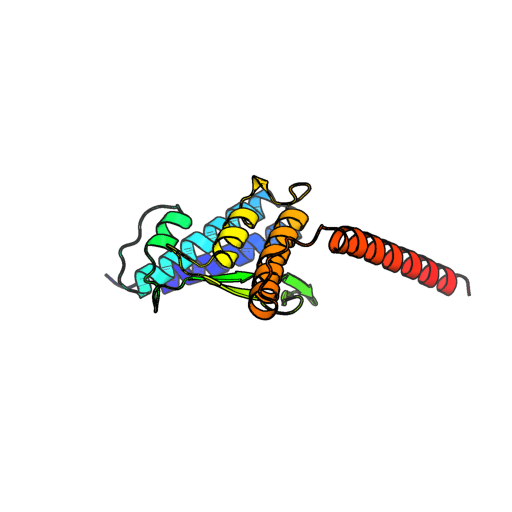 1
ATOM 729 C C . SER A 1 95 ? -10.869 5.217 3.640 1.00 86.75 95 SER A C 1
ATOM 731 O O . SER A 1 95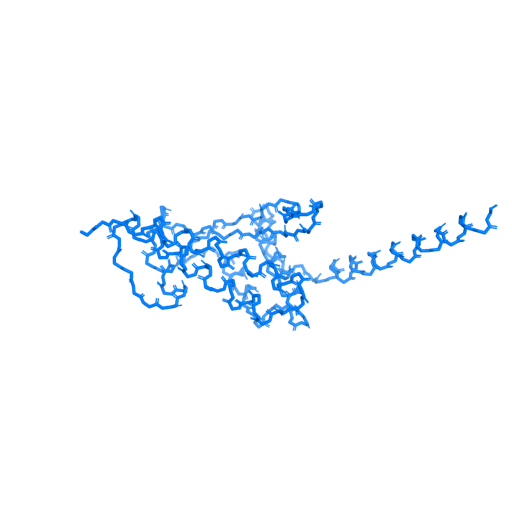 ? -12.068 5.339 3.887 1.00 86.75 95 SER A O 1
ATOM 733 N N . VAL A 1 96 ? -9.955 5.046 4.593 1.00 87.38 96 VAL A N 1
ATOM 734 C CA . VAL A 1 96 ? -10.239 5.103 6.030 1.00 87.38 96 VAL A CA 1
ATOM 735 C C . VAL A 1 96 ? -9.291 6.090 6.701 1.00 87.38 96 VAL A C 1
ATOM 737 O O . VAL A 1 96 ? -8.077 5.995 6.552 1.00 87.38 96 VAL A O 1
ATOM 740 N N . ALA A 1 97 ? -9.840 7.050 7.445 1.00 86.31 97 ALA A N 1
ATOM 741 C CA . ALA A 1 97 ? -9.054 7.851 8.380 1.00 86.31 97 ALA A CA 1
ATOM 742 C C . ALA A 1 97 ? -8.803 7.032 9.649 1.00 86.31 97 ALA A C 1
ATOM 744 O O . ALA A 1 97 ? -9.739 6.414 10.161 1.00 86.31 97 ALA A O 1
ATOM 745 N N . LEU A 1 98 ? -7.562 7.024 10.119 1.00 85.44 98 LEU A N 1
ATOM 746 C CA . LEU A 1 98 ? -7.077 6.282 11.275 1.00 85.44 98 LEU A CA 1
ATOM 747 C C . LEU A 1 98 ? -6.337 7.239 12.198 1.00 85.44 98 LEU A C 1
ATOM 749 O O . LEU A 1 98 ? -5.597 8.105 11.726 1.00 85.44 98 LEU A O 1
ATOM 753 N N . VAL A 1 99 ? -6.448 7.026 13.500 1.00 83.94 99 VAL A N 1
ATOM 754 C CA . VAL A 1 99 ? -5.536 7.667 14.447 1.00 83.94 99 VAL A CA 1
ATOM 755 C C . VAL A 1 99 ? -4.227 6.845 14.479 1.00 83.94 99 VAL A C 1
ATOM 757 O O . VAL A 1 99 ? -4.280 5.619 14.530 1.00 83.94 99 VAL A O 1
ATOM 760 N N . PRO A 1 100 ? -3.022 7.428 14.378 1.00 74.31 100 PRO A N 1
ATOM 761 C CA . PRO A 1 100 ? -1.766 6.668 14.378 1.00 74.31 100 PRO A CA 1
ATOM 762 C C . PRO A 1 100 ? -1.516 5.927 15.695 1.00 74.31 100 PRO A C 1
ATOM 764 O O . PRO A 1 100 ? -1.069 4.781 15.693 1.00 74.31 100 PRO A O 1
ATOM 767 N N . GLU A 1 101 ? -1.832 6.594 16.804 1.00 74.88 101 GLU A N 1
ATOM 768 C CA . GLU A 1 101 ? -1.551 6.192 18.181 1.00 74.88 101 GLU A CA 1
ATOM 769 C C . GLU A 1 101 ? -2.848 6.275 18.989 1.00 74.88 101 GLU A C 1
ATOM 771 O O . GLU A 1 101 ? -3.462 7.337 19.084 1.00 74.88 101 GLU A O 1
ATOM 776 N N . GLY A 1 102 ? -3.285 5.156 19.568 1.00 75.00 102 GLY A N 1
ATOM 777 C CA . GLY A 1 102 ? -4.622 5.076 20.153 1.00 75.00 102 GLY A CA 1
ATOM 778 C C . GLY A 1 102 ? -5.719 5.023 19.083 1.00 75.00 102 GLY A C 1
ATOM 779 O O . GLY A 1 102 ? -5.505 5.288 17.906 1.00 75.00 102 GLY A O 1
ATOM 780 N N . GLY A 1 103 ? -6.894 4.556 19.477 1.00 82.12 103 GLY A N 1
ATOM 781 C CA . GLY A 1 103 ? -8.038 4.347 18.595 1.00 82.12 103 GLY A CA 1
ATOM 782 C C . GLY A 1 103 ? -9.075 3.488 19.302 1.00 82.12 103 GLY A C 1
ATOM 783 O O . GLY A 1 103 ? -8.744 2.778 20.260 1.00 82.12 103 GLY A O 1
ATOM 784 N N . ASP A 1 104 ? -10.321 3.567 18.847 1.00 89.50 104 ASP A N 1
ATOM 785 C CA . ASP A 1 104 ? -11.410 2.772 19.407 1.00 89.50 104 ASP A CA 1
ATOM 786 C C . ASP A 1 104 ? -11.197 1.259 19.187 1.00 89.50 104 ASP A C 1
ATOM 788 O O . ASP A 1 104 ? -10.251 0.803 18.530 1.00 89.50 104 ASP A O 1
ATOM 792 N N . SER A 1 105 ? -12.075 0.449 19.778 1.00 91.31 105 SER A N 1
ATOM 793 C CA . SER A 1 105 ? -12.008 -1.009 19.659 1.00 91.31 105 SER A CA 1
ATOM 794 C C . SER A 1 105 ? -12.115 -1.494 18.206 1.00 91.31 105 SER A C 1
ATOM 796 O O . SER A 1 105 ? -11.518 -2.519 17.866 1.00 91.31 105 SER A O 1
ATOM 798 N N . LEU A 1 106 ? -12.810 -0.755 17.332 1.00 90.44 106 LEU A N 1
ATOM 799 C CA . LEU A 1 106 ? -12.953 -1.088 15.914 1.00 90.44 106 LEU A CA 1
ATOM 800 C C . LEU A 1 106 ? -11.636 -0.863 15.166 1.00 90.44 106 LEU A C 1
ATOM 802 O O . LEU A 1 106 ? -11.193 -1.742 14.427 1.00 90.44 106 LEU A O 1
ATOM 806 N N . GLU A 1 107 ? -10.966 0.269 15.389 1.00 90.62 107 GLU A N 1
ATOM 807 C CA . GLU A 1 107 ? -9.652 0.537 14.807 1.00 90.62 107 GLU A CA 1
ATOM 808 C C . GLU A 1 107 ? -8.589 -0.433 15.328 1.00 90.62 107 GLU A C 1
ATOM 810 O O . GLU A 1 107 ? -7.719 -0.859 14.570 1.00 90.62 107 GLU A O 1
ATOM 815 N N . GLN A 1 108 ? -8.643 -0.828 16.603 1.00 90.38 108 GLN A N 1
ATOM 816 C CA . GLN A 1 108 ? -7.743 -1.851 17.144 1.00 90.38 108 GLN A CA 1
ATOM 817 C C . GLN A 1 108 ? -7.960 -3.214 16.471 1.00 90.38 108 GLN A C 1
ATOM 819 O O . GLN A 1 108 ? -6.990 -3.848 16.047 1.00 90.38 108 GLN A O 1
ATOM 824 N N . ALA A 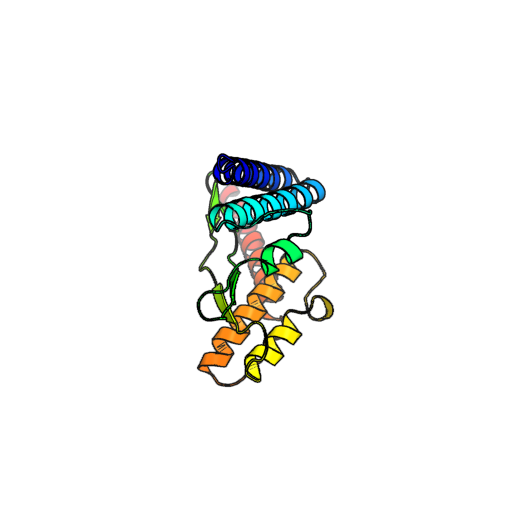1 109 ? -9.215 -3.644 16.305 1.00 90.88 109 ALA A N 1
ATOM 825 C CA . ALA A 1 109 ? -9.549 -4.875 15.588 1.00 90.88 109 ALA A CA 1
ATOM 826 C C . ALA A 1 109 ? -9.108 -4.818 14.114 1.00 90.88 109 ALA A C 1
ATOM 828 O O . ALA A 1 109 ? -8.540 -5.778 13.586 1.00 90.88 109 ALA A O 1
ATOM 829 N N . PHE A 1 110 ? -9.283 -3.666 13.468 1.00 91.94 110 PHE A N 1
ATOM 830 C CA . PHE A 1 110 ? -8.794 -3.408 12.119 1.00 91.94 110 PHE A CA 1
ATOM 831 C C . PHE A 1 110 ? -7.263 -3.495 12.014 1.00 91.94 110 PHE A C 1
ATOM 833 O O . PHE A 1 110 ? -6.757 -4.193 11.134 1.00 91.94 110 PHE A O 1
ATOM 840 N N . ARG A 1 111 ? -6.512 -2.864 12.931 1.00 90.19 111 ARG A N 1
ATOM 841 C CA . ARG A 1 111 ? -5.037 -2.942 12.978 1.00 90.19 111 ARG A CA 1
ATOM 842 C C . ARG A 1 111 ? -4.555 -4.386 13.128 1.00 90.19 111 ARG A C 1
ATOM 844 O O . ARG A 1 111 ? -3.603 -4.783 12.459 1.00 90.19 111 ARG A O 1
ATOM 851 N N . GLN A 1 112 ? -5.225 -5.188 13.958 1.00 90.19 112 GLN A N 1
ATOM 852 C CA . GLN A 1 112 ? -4.919 -6.616 14.071 1.00 90.19 112 GLN A CA 1
ATOM 853 C C . GLN A 1 112 ? -5.182 -7.353 12.759 1.00 90.19 112 GLN A C 1
ATOM 855 O O . GLN A 1 112 ? -4.365 -8.180 12.356 1.00 90.19 112 GLN A O 1
ATOM 860 N N . LEU A 1 113 ? -6.299 -7.059 12.087 1.00 91.00 113 LEU A N 1
ATOM 861 C CA . LEU A 1 113 ? -6.646 -7.703 10.826 1.00 91.00 113 LEU A CA 1
ATOM 862 C C . LEU A 1 113 ? -5.666 -7.333 9.708 1.00 91.00 113 LEU A C 1
ATOM 864 O O . LEU A 1 113 ? -5.307 -8.211 8.936 1.00 91.00 113 LEU A O 1
ATOM 868 N N . LEU A 1 114 ? -5.166 -6.095 9.651 1.00 89.50 114 LEU A N 1
ATOM 869 C CA . LEU A 1 114 ? -4.154 -5.662 8.675 1.00 89.50 114 LEU A CA 1
ATOM 870 C C . LEU A 1 114 ? -2.842 -6.459 8.743 1.00 89.50 114 LEU A C 1
ATOM 872 O O . LEU A 1 114 ? -2.122 -6.524 7.743 1.00 89.50 114 LEU A O 1
ATOM 876 N N . ALA A 1 115 ? -2.514 -7.053 9.894 1.00 90.25 115 ALA A N 1
ATOM 877 C CA . ALA A 1 115 ? -1.270 -7.789 10.074 1.00 90.25 115 ALA A CA 1
ATOM 878 C C . ALA A 1 115 ? -1.123 -8.896 9.020 1.00 90.25 115 ALA A C 1
ATOM 880 O O . ALA A 1 115 ? -2.017 -9.721 8.847 1.00 90.25 115 ALA A O 1
ATOM 881 N N . LEU A 1 116 ? 0.042 -8.962 8.365 1.00 88.75 116 LEU A N 1
ATOM 882 C CA . LEU A 1 116 ? 0.314 -9.907 7.273 1.00 88.75 116 LEU A CA 1
ATOM 883 C C . LEU A 1 116 ? 0.007 -11.368 7.655 1.00 88.75 116 LEU A C 1
ATOM 885 O O . LEU A 1 116 ? -0.479 -12.140 6.834 1.00 88.75 116 LEU A O 1
ATOM 889 N N . ALA A 1 117 ? 0.237 -11.741 8.917 1.00 88.69 117 ALA A N 1
ATOM 890 C CA . ALA A 1 117 ? -0.060 -13.074 9.443 1.00 88.69 117 ALA A CA 1
ATOM 891 C C . ALA A 1 117 ? -1.559 -13.438 9.427 1.00 88.69 117 ALA A C 1
ATOM 893 O O . ALA A 1 117 ? -1.893 -14.621 9.427 1.00 88.69 117 ALA A O 1
ATOM 894 N N . ARG A 1 118 ? -2.453 -12.442 9.406 1.00 87.62 118 ARG A N 1
ATOM 895 C CA . ARG A 1 118 ? -3.914 -12.612 9.364 1.00 87.62 118 ARG A CA 1
ATOM 896 C C . ARG A 1 118 ? -4.502 -12.450 7.965 1.00 87.62 118 ARG A C 1
ATOM 898 O O . ARG A 1 118 ? -5.720 -12.470 7.822 1.00 87.62 118 ARG A O 1
ATOM 905 N N . GLN A 1 119 ? -3.651 -12.283 6.957 1.00 88.69 119 GLN A N 1
ATOM 906 C CA . GLN A 1 119 ? -4.070 -12.074 5.582 1.00 88.69 119 GLN A CA 1
ATOM 907 C C . GLN A 1 119 ? -3.957 -13.351 4.746 1.00 88.69 119 GLN A C 1
ATOM 909 O O . GLN A 1 119 ? -3.131 -14.223 5.050 1.00 88.69 119 GLN A O 1
ATOM 914 N N . PRO A 1 120 ? -4.740 -13.458 3.660 1.00 85.75 120 PRO A N 1
ATOM 915 C CA . PRO A 1 120 ? -4.540 -14.486 2.651 1.00 85.75 120 PRO A CA 1
ATOM 916 C C . PRO A 1 120 ? -3.161 -14.311 2.011 1.00 85.75 120 PRO A C 1
ATOM 918 O O . PRO A 1 120 ? -2.787 -13.218 1.597 1.00 85.75 120 PRO A O 1
ATOM 921 N N . ARG A 1 121 ? -2.374 -15.387 1.938 1.00 87.06 121 ARG A N 1
ATOM 922 C CA . ARG A 1 121 ? -0.981 -15.347 1.445 1.00 87.06 121 ARG A CA 1
ATOM 923 C C . ARG A 1 121 ? -0.714 -16.351 0.323 1.00 87.06 121 ARG A C 1
ATOM 925 O O . ARG A 1 121 ? 0.431 -16.712 0.083 1.00 87.06 121 ARG A O 1
ATOM 932 N N . THR A 1 122 ? -1.763 -16.813 -0.358 1.00 81.25 122 THR A N 1
ATOM 933 C CA . THR A 1 122 ? -1.656 -17.753 -1.488 1.00 81.25 122 THR A CA 1
ATOM 934 C C . THR A 1 122 ? -1.023 -17.103 -2.718 1.00 81.25 122 THR A C 1
ATOM 936 O O . THR A 1 122 ? -0.268 -17.748 -3.435 1.00 81.25 122 THR A O 1
ATOM 939 N N . HIS A 1 123 ? -1.305 -15.820 -2.952 1.00 78.94 123 HIS A N 1
ATOM 940 C CA . HIS A 1 123 ? -0.672 -14.980 -3.969 1.00 78.94 123 HIS A CA 1
ATOM 941 C C . HIS A 1 123 ? -0.884 -13.493 -3.636 1.00 78.94 123 HIS A C 1
ATOM 943 O O . HIS A 1 123 ? -1.780 -13.144 -2.864 1.00 78.94 123 HIS A O 1
ATOM 949 N N . LEU A 1 124 ? -0.101 -12.595 -4.250 1.00 75.19 124 LEU A N 1
ATOM 950 C CA . LEU A 1 124 ? -0.154 -11.147 -3.977 1.00 75.19 124 LEU A CA 1
ATOM 951 C C . LEU A 1 124 ? -1.551 -10.544 -4.167 1.00 75.19 124 LEU A C 1
ATOM 953 O O . LEU A 1 124 ? -1.972 -9.707 -3.374 1.00 75.19 124 LEU A O 1
ATOM 957 N N . HIS A 1 125 ? -2.304 -11.003 -5.173 1.00 75.44 125 HIS A N 1
ATOM 958 C CA . HIS A 1 125 ? -3.684 -10.548 -5.355 1.00 75.44 125 HIS A CA 1
ATOM 959 C C . HIS A 1 125 ? -4.588 -10.927 -4.167 1.00 75.44 125 HIS A C 1
ATOM 961 O O . HIS A 1 125 ? -5.382 -10.096 -3.751 1.00 75.44 125 HIS A O 1
ATOM 967 N N . ALA A 1 126 ? -4.456 -12.124 -3.581 1.00 78.00 126 ALA A N 1
ATOM 968 C CA . ALA A 1 126 ? -5.256 -12.539 -2.426 1.00 78.00 126 ALA A CA 1
ATOM 969 C C . ALA A 1 126 ? -4.902 -11.713 -1.182 1.00 78.00 126 ALA A C 1
ATOM 971 O O . ALA A 1 126 ? -5.798 -11.267 -0.471 1.00 78.00 126 ALA A O 1
ATOM 972 N N . LEU A 1 127 ? -3.610 -11.433 -0.981 1.00 85.19 127 LEU A N 1
ATOM 973 C CA . LEU A 1 127 ? -3.136 -10.527 0.067 1.00 85.19 127 LEU A CA 1
ATOM 974 C C . LEU A 1 127 ? -3.746 -9.130 -0.086 1.00 85.19 127 LEU A C 1
ATOM 976 O O . LEU A 1 127 ? -4.325 -8.590 0.854 1.00 85.19 127 LEU A O 1
ATOM 980 N N . TYR A 1 128 ? -3.669 -8.569 -1.293 1.00 83.94 128 TYR A N 1
ATOM 981 C CA . TYR A 1 128 ? -4.248 -7.267 -1.600 1.00 83.94 128 TYR A CA 1
ATOM 982 C C . TYR A 1 128 ? -5.774 -7.248 -1.395 1.00 83.94 128 TYR A C 1
ATOM 984 O O . TYR A 1 128 ? -6.304 -6.315 -0.791 1.00 83.94 128 TYR A O 1
ATOM 992 N N . GLN A 1 129 ? -6.490 -8.288 -1.847 1.00 82.94 129 GLN A N 1
ATOM 993 C CA . GLN A 1 129 ? -7.934 -8.415 -1.615 1.00 82.94 129 GLN A CA 1
ATOM 994 C C . GLN A 1 129 ? -8.269 -8.518 -0.123 1.00 82.94 129 GLN A C 1
ATOM 996 O O . GLN A 1 129 ? -9.260 -7.939 0.313 1.00 82.94 129 GLN A O 1
ATOM 1001 N N . GLY A 1 130 ? -7.451 -9.211 0.669 1.00 88.44 130 GLY A N 1
ATOM 1002 C CA . GLY A 1 130 ? -7.644 -9.302 2.112 1.00 88.44 130 GLY A CA 1
ATOM 1003 C C . GLY A 1 130 ? -7.497 -7.947 2.816 1.00 88.44 130 GLY A C 1
ATOM 1004 O O . GLY A 1 130 ? -8.335 -7.590 3.649 1.00 88.44 130 GLY A O 1
ATOM 1005 N N . TRP A 1 131 ? -6.510 -7.131 2.423 1.00 91.81 131 TRP A N 1
ATOM 1006 C CA . TRP A 1 131 ? -6.383 -5.757 2.921 1.00 91.81 131 TRP A CA 1
ATOM 1007 C C . TRP A 1 131 ? -7.549 -4.863 2.486 1.00 91.81 131 TRP A C 1
ATOM 1009 O O . TRP A 1 131 ? -8.113 -4.168 3.329 1.00 91.81 131 TRP A O 1
ATOM 1019 N N . MET A 1 132 ? -7.981 -4.929 1.221 1.00 87.62 132 MET A N 1
ATOM 1020 C CA . MET A 1 132 ? -9.204 -4.248 0.760 1.00 87.62 132 MET A CA 1
ATOM 1021 C C . MET A 1 132 ? -10.427 -4.645 1.597 1.00 87.62 132 MET A C 1
ATOM 1023 O O . MET A 1 132 ? -11.195 -3.786 2.034 1.00 87.62 132 MET A O 1
ATOM 1027 N N . GLY A 1 133 ? -10.586 -5.944 1.868 1.00 88.38 133 GLY A N 1
ATOM 1028 C CA . GLY A 1 133 ? -11.650 -6.474 2.715 1.00 88.38 133 GLY A CA 1
ATOM 1029 C C . GLY A 1 133 ? -11.592 -5.940 4.146 1.00 88.38 133 GLY A C 1
ATOM 1030 O O . GLY A 1 133 ? -12.633 -5.623 4.715 1.00 88.38 133 GLY A O 1
ATOM 1031 N N . ALA A 1 134 ? -10.396 -5.767 4.715 1.00 90.81 134 ALA A N 1
ATOM 1032 C CA . ALA A 1 134 ? -10.226 -5.177 6.041 1.00 90.81 134 ALA A CA 1
ATOM 1033 C C . ALA A 1 134 ? -10.685 -3.708 6.091 1.00 90.81 134 ALA A C 1
ATOM 1035 O O . ALA A 1 134 ? -11.351 -3.318 7.051 1.00 90.81 134 ALA A O 1
ATOM 1036 N N . LEU A 1 135 ? -10.374 -2.904 5.064 1.00 90.69 135 LEU A N 1
ATOM 1037 C CA . LEU A 1 135 ? -10.834 -1.510 4.982 1.00 90.69 135 LEU A CA 1
ATOM 1038 C C . LEU A 1 135 ? -12.364 -1.441 4.890 1.00 90.69 135 LEU A C 1
ATOM 1040 O O . LEU A 1 135 ? -12.996 -0.690 5.633 1.00 90.69 135 LEU A O 1
ATOM 1044 N N . LEU A 1 136 ? -12.965 -2.259 4.023 1.00 89.25 136 LEU A N 1
ATOM 1045 C CA . LEU A 1 136 ? -14.421 -2.343 3.885 1.00 89.25 136 LEU A CA 1
ATOM 1046 C C . LEU A 1 136 ? -15.093 -2.821 5.179 1.00 89.25 136 LEU A C 1
ATOM 1048 O O . LEU A 1 136 ? -16.131 -2.283 5.559 1.00 89.25 136 LEU A O 1
ATOM 1052 N N . ALA A 1 137 ? -14.488 -3.781 5.886 1.00 89.06 137 ALA A N 1
ATOM 1053 C CA . ALA A 1 137 ? -14.975 -4.243 7.182 1.00 89.06 137 ALA A CA 1
ATOM 1054 C C . ALA A 1 137 ? -14.960 -3.124 8.231 1.00 89.06 137 ALA A C 1
ATOM 1056 O O . ALA A 1 137 ? -15.923 -2.999 8.982 1.00 89.06 137 ALA A O 1
ATOM 1057 N N . LEU A 1 138 ? -13.925 -2.273 8.261 1.00 90.25 138 LEU A N 1
ATOM 1058 C CA . LEU A 1 138 ? -13.890 -1.116 9.162 1.00 90.25 138 LEU A CA 1
ATOM 1059 C C . LEU A 1 138 ? -14.975 -0.090 8.810 1.00 90.25 138 LEU A C 1
ATOM 1061 O O . LEU A 1 138 ? -15.663 0.396 9.705 1.00 90.25 138 LEU A O 1
ATOM 1065 N N . LEU A 1 139 ? -15.163 0.219 7.524 1.00 88.12 139 LEU A N 1
ATOM 1066 C CA . LEU A 1 139 ? -16.222 1.135 7.085 1.00 88.12 139 LEU A CA 1
ATOM 1067 C C . LEU A 1 139 ? -17.615 0.609 7.459 1.00 88.12 139 LEU A C 1
ATOM 1069 O O . LEU A 1 139 ? -18.418 1.349 8.022 1.00 88.12 139 LEU A O 1
ATOM 1073 N N . ALA A 1 140 ? -17.880 -0.678 7.224 1.00 87.00 140 ALA A N 1
ATOM 1074 C CA . ALA A 1 140 ? -19.131 -1.315 7.627 1.00 87.00 140 ALA A CA 1
ATOM 1075 C C . ALA A 1 140 ? -19.304 -1.325 9.154 1.00 87.00 140 ALA A C 1
ATOM 1077 O O . ALA A 1 140 ? -20.394 -1.052 9.658 1.00 87.00 140 ALA A O 1
ATOM 1078 N N . ALA A 1 141 ? -18.233 -1.590 9.905 1.00 88.31 141 ALA A N 1
ATOM 1079 C CA . ALA A 1 141 ? -18.251 -1.590 11.363 1.00 88.31 141 ALA A CA 1
ATOM 1080 C C . ALA A 1 141 ? -18.535 -0.203 11.949 1.00 88.31 141 ALA A C 1
ATOM 1082 O O . ALA A 1 141 ? -19.238 -0.105 12.946 1.00 88.31 141 ALA A O 1
ATOM 1083 N N . ARG A 1 142 ? -18.058 0.876 11.318 1.00 87.38 142 ARG A N 1
ATOM 1084 C CA . ARG A 1 142 ? -18.375 2.253 11.736 1.00 87.38 142 ARG A CA 1
ATOM 1085 C C . ARG A 1 142 ? -19.857 2.596 11.586 1.00 87.38 142 ARG A C 1
ATOM 1087 O O . ARG A 1 142 ? -20.367 3.405 12.350 1.00 87.38 142 ARG A O 1
ATOM 1094 N N . VAL A 1 143 ? -20.545 1.972 10.630 1.00 87.12 143 VAL A N 1
ATOM 1095 C CA . VAL A 1 143 ? -21.995 2.143 10.436 1.00 87.12 143 VAL A CA 1
ATOM 1096 C C . VAL A 1 143 ? -22.795 1.223 11.361 1.00 87.12 143 VAL A C 1
ATOM 1098 O O . VAL A 1 143 ? -23.812 1.626 11.912 1.00 87.12 143 VAL A O 1
ATOM 1101 N N . THR A 1 144 ? -22.348 -0.022 11.529 1.00 89.12 144 THR A N 1
ATOM 1102 C CA . THR A 1 144 ? -23.105 -1.076 12.230 1.00 89.12 144 THR A CA 1
ATOM 1103 C C . THR A 1 144 ? -22.749 -1.228 13.710 1.00 89.12 144 THR A C 1
ATOM 1105 O O . THR A 1 144 ? -23.459 -1.913 14.441 1.00 89.12 144 THR A O 1
ATOM 1108 N N . GLY A 1 145 ? -21.644 -0.632 14.159 1.00 85.81 145 GLY A N 1
ATOM 1109 C CA . GLY A 1 145 ? -21.094 -0.771 15.509 1.00 85.81 145 GLY A CA 1
ATOM 1110 C C . GLY A 1 145 ? -20.351 -2.088 15.774 1.00 85.81 145 GLY A C 1
ATOM 1111 O O . GLY A 1 145 ? -19.809 -2.260 16.864 1.00 85.81 145 GLY A O 1
ATOM 1112 N N . ALA A 1 146 ? -20.295 -3.018 14.813 1.00 85.00 146 ALA A N 1
ATOM 1113 C CA . ALA A 1 146 ? -19.700 -4.340 15.003 1.00 85.00 146 ALA A CA 1
ATOM 1114 C C . ALA A 1 146 ? -18.630 -4.645 13.949 1.00 85.00 146 ALA A C 1
ATOM 1116 O O . ALA A 1 146 ? -18.897 -4.659 12.748 1.00 85.00 146 ALA A O 1
ATOM 1117 N N . PHE A 1 147 ? -17.411 -4.952 14.401 1.00 83.69 147 PHE A N 1
ATOM 1118 C CA . PHE A 1 147 ? -16.331 -5.369 13.512 1.00 83.69 147 PHE A CA 1
ATOM 1119 C C . PHE A 1 147 ? -16.356 -6.882 13.288 1.00 83.69 147 PHE A C 1
ATOM 1121 O O . PHE A 1 147 ? -16.170 -7.666 14.219 1.00 83.69 147 PHE A O 1
ATOM 1128 N N . SER A 1 148 ? -16.540 -7.300 12.037 1.00 75.00 148 SER A N 1
ATOM 1129 C CA . SER A 1 148 ? -16.430 -8.698 11.629 1.00 75.00 148 SER A CA 1
ATOM 1130 C C . SER A 1 148 ? -15.510 -8.804 10.423 1.00 75.00 148 SER A C 1
ATOM 1132 O O . SER A 1 148 ? -15.779 -8.229 9.369 1.00 75.00 148 SER A O 1
ATOM 1134 N N . ALA A 1 149 ? -14.418 -9.556 10.570 1.00 64.75 149 ALA A N 1
ATOM 1135 C CA . ALA A 1 149 ? -13.624 -9.977 9.429 1.00 64.75 149 ALA A CA 1
ATOM 1136 C C . ALA A 1 149 ? -14.490 -10.946 8.618 1.00 64.75 149 ALA A C 1
ATOM 1138 O O . ALA A 1 149 ? -14.676 -12.099 9.018 1.00 64.75 149 ALA A O 1
ATOM 1139 N N . GLY A 1 150 ? -15.080 -10.462 7.523 1.00 56.50 150 GLY A N 1
ATOM 1140 C CA . GLY A 1 150 ? -15.895 -11.290 6.646 1.00 56.50 150 GLY A CA 1
ATOM 1141 C C . GLY A 1 150 ? -15.115 -12.550 6.287 1.00 56.50 150 GLY A C 1
ATOM 1142 O O . GLY A 1 150 ? -14.037 -12.464 5.699 1.00 56.50 150 GLY A O 1
ATOM 1143 N N . LYS A 1 151 ? -15.629 -13.727 6.675 1.00 49.62 151 LYS A N 1
ATOM 1144 C CA . LYS A 1 151 ? -15.063 -14.996 6.212 1.00 49.62 151 LYS A CA 1
ATOM 1145 C C . LYS A 1 151 ? -15.042 -14.928 4.691 1.00 49.62 151 LYS A C 1
ATOM 1147 O O . LYS A 1 151 ? -16.085 -14.750 4.070 1.00 49.62 151 LYS A O 1
ATOM 1152 N N . GLU A 1 152 ? -13.849 -15.097 4.148 1.00 48.62 152 GLU A N 1
ATOM 1153 C CA . GLU A 1 152 ? -13.353 -15.057 2.765 1.00 48.62 152 GLU A CA 1
ATOM 1154 C C . GLU A 1 152 ? -14.180 -15.775 1.671 1.00 48.62 152 GLU A C 1
ATOM 1156 O O . GLU A 1 152 ? -13.743 -15.917 0.531 1.00 48.62 152 GLU A O 1
ATOM 1161 N N . ARG A 1 153 ? -15.397 -16.234 1.969 1.00 45.88 153 ARG A N 1
ATOM 1162 C CA . ARG A 1 153 ? -16.283 -16.953 1.049 1.00 45.88 153 ARG A CA 1
ATOM 1163 C C . ARG A 1 153 ? -16.784 -16.111 -0.122 1.00 45.88 153 ARG A C 1
ATOM 1165 O O . ARG A 1 153 ? -17.370 -16.681 -1.033 1.00 45.88 153 ARG A O 1
ATOM 1172 N N . GLN A 1 154 ? -16.565 -14.798 -0.136 1.00 44.69 154 GLN A N 1
ATOM 1173 C CA . GLN A 1 154 ? -17.009 -13.943 -1.239 1.00 44.69 154 GLN A CA 1
ATOM 1174 C C . GLN A 1 154 ? -15.990 -13.873 -2.387 1.00 44.69 154 GLN A C 1
ATOM 1176 O O . GLN A 1 154 ? -16.399 -13.870 -3.542 1.00 44.69 154 GLN A O 1
ATOM 1181 N N . VAL A 1 155 ? -14.679 -13.904 -2.109 1.00 47.16 155 VAL A N 1
ATOM 1182 C CA . VAL A 1 155 ? -13.643 -13.791 -3.158 1.00 47.16 155 VAL A CA 1
ATOM 1183 C C . VAL A 1 155 ? -13.401 -15.126 -3.855 1.00 47.16 155 VAL A C 1
ATOM 1185 O O . VAL A 1 155 ? -13.367 -15.158 -5.082 1.00 47.16 155 VAL A O 1
ATOM 1188 N N . ALA A 1 156 ? -13.328 -16.238 -3.113 1.00 44.31 156 ALA A N 1
ATOM 1189 C CA . ALA A 1 156 ? -13.270 -17.572 -3.719 1.00 44.31 156 ALA A CA 1
ATOM 1190 C C . ALA A 1 156 ? -14.487 -17.819 -4.627 1.00 44.31 156 ALA A C 1
ATOM 1192 O O . ALA A 1 156 ? -14.338 -18.264 -5.762 1.00 44.31 156 ALA A O 1
ATOM 1193 N N . ARG A 1 157 ? -15.674 -17.399 -4.169 1.00 46.41 157 ARG A N 1
ATOM 1194 C CA . ARG A 1 157 ? -16.912 -17.468 -4.947 1.00 46.41 157 ARG A CA 1
ATOM 1195 C C . ARG A 1 157 ? -16.913 -16.523 -6.147 1.00 46.41 157 ARG A C 1
ATOM 1197 O O . ARG A 1 157 ? -17.422 -16.900 -7.192 1.00 46.41 157 ARG A O 1
ATOM 1204 N N . GLN A 1 158 ? -16.324 -15.330 -6.045 1.00 50.22 158 GLN A N 1
ATOM 1205 C CA . GLN A 1 158 ? -16.197 -14.405 -7.178 1.00 50.22 158 GLN A CA 1
ATOM 1206 C C . GLN A 1 158 ? -15.213 -14.918 -8.239 1.00 50.22 158 GLN A C 1
ATOM 1208 O O . GLN A 1 158 ? -15.463 -14.757 -9.430 1.00 50.22 158 GLN A O 1
ATOM 1213 N N . VAL A 1 159 ? -14.102 -15.541 -7.833 1.00 56.12 159 VAL A N 1
ATOM 1214 C CA . VAL A 1 159 ? -13.149 -16.174 -8.758 1.00 56.12 159 VAL A CA 1
ATOM 1215 C C . VAL A 1 159 ? -13.798 -17.370 -9.450 1.00 56.12 159 VAL A C 1
ATOM 1217 O O . VAL A 1 159 ? -13.689 -17.489 -10.668 1.00 56.12 159 VAL A O 1
ATOM 1220 N N . GLU A 1 160 ? -14.527 -18.201 -8.706 1.00 50.84 160 GLU A N 1
ATOM 1221 C CA . GLU A 1 160 ? -15.310 -19.319 -9.238 1.00 50.84 160 GLU A CA 1
ATOM 1222 C C . GLU A 1 160 ? -16.373 -18.837 -10.240 1.00 50.84 160 GLU A C 1
ATOM 1224 O O . GLU A 1 160 ? -16.371 -19.275 -11.390 1.00 50.84 160 GLU A O 1
ATOM 1229 N N . LEU A 1 161 ? -17.171 -17.827 -9.871 1.00 55.12 161 LEU A N 1
ATOM 1230 C CA . LEU A 1 161 ? -18.142 -17.172 -10.756 1.00 55.12 161 LEU A CA 1
ATOM 1231 C C . LEU A 1 161 ? -17.486 -16.595 -12.017 1.00 55.12 161 LEU A C 1
ATOM 1233 O O . LEU A 1 161 ? -17.999 -16.773 -13.117 1.00 55.12 161 LEU A O 1
ATOM 1237 N N . ASN A 1 162 ? -16.334 -15.932 -11.897 1.00 60.16 162 ASN A N 1
ATOM 1238 C CA . ASN A 1 162 ? -15.631 -15.354 -13.044 1.00 60.16 162 ASN A CA 1
ATOM 1239 C C . ASN A 1 162 ? -15.049 -16.432 -13.976 1.00 60.16 162 ASN A C 1
ATOM 1241 O O . ASN A 1 162 ? -15.007 -16.246 -15.196 1.00 60.16 162 ASN A O 1
ATOM 1245 N N . LEU A 1 163 ? -14.591 -17.559 -13.428 1.00 69.69 163 LEU A N 1
ATOM 1246 C CA . LEU A 1 163 ? -14.153 -18.714 -14.214 1.00 69.69 163 LEU A CA 1
ATOM 1247 C C . LEU A 1 163 ? -15.335 -19.375 -14.931 1.00 69.69 163 LEU A C 1
ATOM 1249 O O . LEU A 1 163 ? -15.196 -19.786 -16.085 1.00 69.69 163 LEU A O 1
ATOM 1253 N N . GLU A 1 164 ? -16.497 -19.418 -14.285 1.00 74.12 164 GLU A N 1
ATOM 1254 C CA . GLU A 1 164 ? -17.727 -19.971 -14.843 1.00 74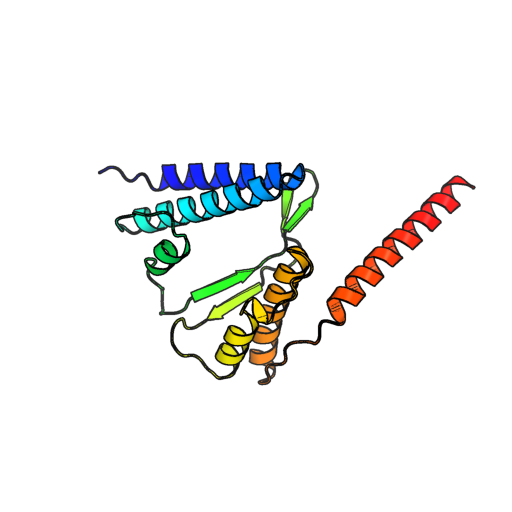.12 164 GLU A CA 1
ATOM 1255 C C . GLU A 1 164 ? -18.307 -19.087 -15.953 1.00 74.12 164 GLU A C 1
ATOM 1257 O O . GLU A 1 164 ? -18.603 -19.586 -17.038 1.00 74.12 164 GLU A O 1
ATOM 1262 N N . VAL A 1 165 ? -18.320 -17.763 -15.773 1.00 73.00 165 VAL A N 1
ATOM 1263 C CA . VAL A 1 165 ? -18.660 -16.802 -16.837 1.00 73.00 165 VAL A CA 1
ATOM 1264 C C . VAL A 1 165 ? -17.740 -16.988 -18.047 1.00 73.00 165 VAL A C 1
ATOM 1266 O O . VAL A 1 165 ? -18.222 -17.183 -19.163 1.00 73.00 165 VAL A O 1
ATOM 1269 N N . LYS A 1 166 ? -16.417 -17.063 -17.840 1.00 75.50 166 LYS A N 1
ATOM 1270 C CA . LYS A 1 166 ? -15.453 -17.320 -18.929 1.00 75.50 166 LYS A CA 1
ATOM 1271 C C . LYS A 1 166 ? -15.651 -18.675 -19.612 1.00 75.50 166 LYS A C 1
ATOM 1273 O O . LYS A 1 166 ? -15.252 -18.843 -20.768 1.00 75.50 166 LYS A O 1
ATOM 1278 N N . ARG A 1 167 ? -16.183 -19.675 -18.905 1.00 80.25 167 ARG A N 1
ATOM 1279 C CA . ARG A 1 167 ? -16.512 -20.990 -19.472 1.00 80.25 167 ARG A CA 1
ATOM 1280 C C . ARG A 1 167 ? -17.758 -20.898 -20.349 1.00 80.25 167 ARG A C 1
ATOM 1282 O O . ARG A 1 167 ? -17.727 -21.374 -21.483 1.00 80.25 167 ARG A O 1
ATOM 1289 N N . VAL A 1 168 ? -18.810 -20.251 -19.855 1.00 77.50 168 VAL A N 1
ATOM 1290 C CA . VAL A 1 168 ? -20.074 -20.054 -20.579 1.00 77.50 168 VAL A CA 1
ATOM 1291 C C . VAL A 1 168 ? -19.862 -19.205 -21.834 1.00 77.50 168 VAL A C 1
ATOM 1293 O O . VAL A 1 168 ? -20.375 -19.536 -22.901 1.00 77.50 168 VAL A O 1
ATOM 1296 N N . GLU A 1 169 ? -19.036 -18.163 -21.765 1.00 72.94 169 GLU A N 1
ATOM 1297 C CA . GLU A 1 169 ? -18.696 -17.337 -22.928 1.00 72.94 169 GLU A CA 1
ATOM 1298 C C . GLU A 1 169 ? -17.961 -18.125 -24.017 1.00 72.94 169 GLU A C 1
ATOM 1300 O O . GLU A 1 169 ? -18.292 -17.986 -25.197 1.00 72.94 169 GLU A O 1
ATOM 1305 N N . ARG A 1 170 ? -17.025 -19.006 -23.631 1.00 75.81 170 ARG A N 1
ATOM 1306 C CA . ARG A 1 170 ? -16.328 -19.918 -24.555 1.00 75.81 170 ARG A CA 1
ATOM 1307 C C . ARG A 1 170 ? -17.270 -20.929 -25.209 1.00 75.81 170 ARG A C 1
ATOM 1309 O O . ARG A 1 170 ? -17.115 -21.252 -26.384 1.00 75.81 170 ARG A O 1
ATOM 1316 N N . GLN A 1 171 ? -18.259 -21.426 -24.471 1.00 80.44 171 GLN A N 1
ATOM 1317 C CA . GLN A 1 171 ? -19.274 -22.323 -25.028 1.00 80.44 171 GLN A CA 1
ATOM 1318 C C . GLN A 1 171 ? -20.196 -21.583 -26.003 1.00 80.44 171 GLN A C 1
ATOM 1320 O O . GLN A 1 171 ? -20.481 -22.092 -27.087 1.00 80.44 171 GLN A O 1
ATOM 1325 N N . ARG A 1 172 ? -20.604 -20.353 -25.665 1.00 72.00 172 ARG A N 1
ATOM 1326 C CA . ARG A 1 172 ? -21.454 -19.517 -26.522 1.00 72.00 172 ARG A CA 1
ATOM 1327 C C . ARG A 1 172 ? -20.750 -19.101 -27.814 1.00 72.00 172 ARG A C 1
ATOM 1329 O O . ARG A 1 172 ? -21.390 -19.072 -28.863 1.00 72.00 172 ARG A O 1
ATOM 1336 N N . SER A 1 173 ? -19.454 -18.788 -27.764 1.00 72.94 173 SER A N 1
ATOM 1337 C CA . SER A 1 173 ? -18.673 -18.464 -28.964 1.00 72.94 173 SER A CA 1
ATOM 1338 C C . SER A 1 173 ? -18.472 -19.684 -29.867 1.00 72.94 173 SER A C 1
ATOM 1340 O O . SER A 1 173 ? -18.663 -19.572 -31.075 1.00 72.94 173 SER A O 1
ATOM 1342 N N . SER A 1 174 ? -18.189 -20.859 -29.293 1.00 74.94 174 SER A N 1
ATOM 1343 C CA . SER A 1 174 ? -18.065 -22.110 -30.054 1.00 74.94 174 SER A CA 1
ATOM 1344 C C . SER A 1 174 ? -19.384 -22.538 -30.707 1.00 74.94 174 SER A C 1
ATOM 1346 O O . SER A 1 174 ? -19.380 -22.972 -31.855 1.00 74.94 174 SER A O 1
ATOM 1348 N N . ALA A 1 175 ? -20.519 -22.378 -30.017 1.00 74.25 175 ALA A N 1
ATOM 1349 C CA . ALA A 1 175 ? -21.837 -22.680 -30.577 1.00 74.25 175 ALA A CA 1
ATOM 1350 C C . ALA A 1 175 ? -22.212 -21.732 -31.730 1.00 74.25 175 ALA A C 1
ATOM 1352 O O . ALA A 1 175 ? -22.774 -22.175 -32.725 1.00 74.25 175 ALA A O 1
ATOM 1353 N N . ARG A 1 176 ? -21.849 -20.446 -31.633 1.00 69.12 176 ARG A N 1
ATOM 1354 C CA . ARG A 1 176 ? -22.064 -19.456 -32.702 1.00 69.12 176 ARG A CA 1
ATOM 1355 C C . ARG A 1 176 ? -21.214 -19.680 -33.954 1.00 69.12 176 ARG A C 1
ATOM 1357 O O . ARG A 1 176 ? -21.610 -19.205 -35.002 1.00 69.12 176 ARG A O 1
ATOM 1364 N N . GLN A 1 177 ? -20.068 -20.356 -33.853 1.00 67.25 177 GLN A N 1
ATOM 1365 C CA . GLN A 1 177 ? -19.228 -20.704 -35.011 1.00 67.25 177 GLN A CA 1
ATOM 1366 C C . GLN A 1 177 ? -19.670 -21.987 -35.733 1.00 67.25 177 GLN A C 1
ATOM 1368 O O . GLN A 1 177 ? -19.145 -22.287 -36.799 1.00 67.25 177 GLN A O 1
ATOM 1373 N N . LYS A 1 178 ? -20.580 -22.770 -35.139 1.00 65.88 178 LYS A N 1
ATOM 1374 C CA . LYS A 1 178 ? -21.107 -24.021 -35.714 1.00 65.88 178 LYS A CA 1
ATOM 1375 C C . LYS A 1 178 ? -22.470 -23.851 -36.406 1.00 65.88 178 LYS A C 1
ATOM 1377 O O . LYS A 1 178 ? -23.007 -24.840 -36.897 1.00 65.88 178 LYS A O 1
ATOM 1382 N N . LEU A 1 179 ? -23.012 -22.633 -36.399 1.00 48.88 179 LEU A N 1
ATOM 1383 C CA . LEU A 1 179 ? -24.204 -22.182 -37.125 1.00 48.88 179 LEU A CA 1
ATOM 1384 C C . LEU A 1 179 ? -23.758 -21.360 -38.334 1.00 48.88 179 LEU A C 1
ATOM 1386 O O . LEU A 1 179 ? -24.432 -21.472 -39.376 1.00 48.88 179 LEU A O 1
#

Foldseek 3Di:
DPQCLVVLQVQLVVLCVQLVVCVVVVVNVSNVVSNLSSLQSNLVSVCVVVVHDDDDSDSVVSVVSDDDDVQKDKDWDFDWDDDPNDIDTDDDIQIDIGRPPDDDPLNVVLVVQLPQVNFDDPDPVRRSVSNVQSSVQSVVCVVVVDRDSPDPPVVVVVVVVVVVVVVVVVVVVVVVVVD

Sequence (179 aa):
MPSRSRDWYRQAERDLGHARRSGGMGDHEWACFAAQQAAEKALKALLQDRGGEVRGHSALALLRLLPTENGNVVLSLARERWSQGATVLDGDVVSVALVPEGGDSLEQAFRQLLALARQPRTHLHALYQGWMGALLALLAARVTGAFSAGKERQVARQVELNLEVKRVERQRSSARQKL